Protein AF-A0A8T7JDC9-F1 (afdb_monomer_lite)

Radius of gyration: 11.73 Å; chains: 1; bounding box: 29×22×33 Å

Foldseek 3Di:
DDDDDQPVPFDPLVVQPPCDPVLQVLCVVVVNGALVVLLPDDPVNLVVSCVSSVHHCPCVVSVSNVVSVVVVVVVD

Secondary structure (DSSP, 8-state):
-PPP---TT---GGGSTT--HHHHHHHHHTT--SHHHHHT--HHHHHHHHHHHT-TTHHHHTTHHHHHHHHHHHH-

Sequence (76 aa):
AAAPAAVAGADDLKQLSGVGPALEKKLHAAGVTTFEQIANFTAEDVARIDEVLSFKGRIEREDWIGQAKAIVAERG

Structure (mmCIF, N/CA/C/O backbone):
data_AF-A0A8T7JDC9-F1
#
_entry.id   AF-A0A8T7JDC9-F1
#
loop_
_atom_site.group_PDB
_atom_site.id
_atom_site.type_symbol
_atom_site.label_atom_id
_atom_site.label_alt_id
_atom_site.label_comp_id
_atom_site.label_asym_id
_atom_site.label_entity_id
_atom_site.label_seq_id
_atom_site.pdbx_PDB_ins_code
_atom_site.Cartn_x
_atom_site.Cartn_y
_atom_site.Cartn_z
_atom_site.occupancy
_atom_site.B_iso_or_equiv
_atom_site.auth_seq_id
_atom_site.auth_comp_id
_atom_site.auth_asym_id
_atom_site.auth_atom_id
_atom_site.pdbx_PDB_model_num
ATOM 1 N N . ALA A 1 1 ? 3.206 10.755 -23.913 1.00 36.12 1 ALA A N 1
ATOM 2 C CA . ALA A 1 1 ? 3.588 9.359 -24.213 1.00 36.12 1 ALA A CA 1
ATOM 3 C C . ALA A 1 1 ? 2.558 8.438 -23.571 1.00 36.12 1 ALA A C 1
ATOM 5 O O . ALA A 1 1 ? 2.062 8.777 -22.506 1.00 36.12 1 ALA A O 1
ATOM 6 N N . ALA A 1 2 ? 2.173 7.375 -24.276 1.00 39.06 2 ALA A N 1
ATOM 7 C CA . ALA A 1 2 ? 0.978 6.567 -24.042 1.00 39.06 2 ALA A CA 1
ATOM 8 C C . ALA A 1 2 ? 0.942 5.870 -22.669 1.00 39.06 2 ALA A C 1
ATOM 10 O O . ALA A 1 2 ? 1.899 5.192 -22.297 1.00 39.06 2 ALA A O 1
ATOM 11 N N . ALA A 1 3 ? -0.185 5.993 -21.963 1.00 45.28 3 ALA A N 1
ATOM 12 C CA . ALA A 1 3 ? -0.547 5.091 -20.876 1.00 45.28 3 ALA A CA 1
ATOM 13 C C . ALA A 1 3 ? -0.887 3.725 -21.503 1.00 45.28 3 ALA A C 1
ATOM 15 O O . ALA A 1 3 ? -1.814 3.660 -22.316 1.00 45.28 3 ALA A O 1
ATOM 16 N N . PRO A 1 4 ? -0.136 2.643 -21.223 1.00 46.34 4 PRO A N 1
ATOM 17 C CA . PRO A 1 4 ? -0.569 1.324 -21.642 1.00 46.34 4 PRO A CA 1
ATOM 18 C C . PRO A 1 4 ? -1.825 0.992 -20.839 1.00 46.34 4 PRO A C 1
ATOM 20 O O . PRO A 1 4 ? -1.890 1.280 -19.647 1.00 46.34 4 PRO A O 1
ATOM 23 N N . ALA A 1 5 ? -2.818 0.458 -21.544 1.00 49.47 5 ALA A N 1
ATOM 24 C CA . ALA A 1 5 ? -4.143 0.112 -21.061 1.00 49.47 5 ALA A CA 1
ATOM 25 C C . ALA A 1 5 ? -4.159 -0.282 -19.578 1.00 49.47 5 ALA A C 1
ATOM 27 O O . ALA A 1 5 ? -3.590 -1.307 -19.193 1.00 49.47 5 ALA A O 1
ATOM 28 N N . ALA A 1 6 ? -4.844 0.537 -18.773 1.00 51.66 6 ALA A N 1
ATOM 29 C CA . ALA A 1 6 ? -5.386 0.091 -17.506 1.00 51.66 6 ALA A CA 1
ATOM 30 C C . ALA A 1 6 ? -6.068 -1.252 -17.773 1.00 51.66 6 ALA A C 1
ATOM 32 O O . ALA A 1 6 ? -6.929 -1.357 -18.653 1.00 51.66 6 ALA A O 1
ATOM 33 N N . VAL A 1 7 ? -5.639 -2.293 -17.061 1.00 55.06 7 VAL A N 1
ATOM 34 C CA . VAL A 1 7 ? -6.449 -3.503 -16.919 1.00 55.06 7 VAL A CA 1
ATOM 35 C C . VAL A 1 7 ? -7.829 -2.981 -16.534 1.00 55.06 7 VAL A C 1
ATOM 37 O O . VAL A 1 7 ? -7.902 -2.215 -15.583 1.00 55.06 7 VAL A O 1
ATOM 40 N N . ALA A 1 8 ? -8.873 -3.220 -17.329 1.00 53.28 8 ALA A N 1
ATOM 41 C CA . ALA A 1 8 ? -10.160 -2.558 -17.124 1.00 53.28 8 ALA A CA 1
ATOM 42 C C . ALA A 1 8 ? -10.653 -2.832 -15.685 1.00 53.28 8 ALA A C 1
ATOM 44 O O . ALA A 1 8 ? -11.060 -3.951 -15.389 1.00 53.28 8 ALA A O 1
ATOM 45 N N . GLY A 1 9 ? -10.523 -1.841 -14.790 1.00 64.00 9 GLY A N 1
ATOM 46 C CA . GLY A 1 9 ? -10.776 -1.965 -13.345 1.00 64.00 9 GLY A CA 1
ATOM 47 C C . GLY A 1 9 ? -9.579 -1.725 -12.404 1.00 64.00 9 GLY A C 1
ATOM 48 O O . GLY A 1 9 ? -9.799 -1.607 -11.206 1.00 64.00 9 GLY A O 1
ATOM 49 N N . ALA A 1 10 ? -8.344 -1.625 -12.904 1.00 80.31 10 ALA A N 1
ATOM 50 C CA . ALA A 1 10 ? -7.167 -1.260 -12.114 1.00 80.31 10 ALA A CA 1
ATOM 51 C C . ALA A 1 10 ? -6.926 0.256 -12.140 1.00 80.31 10 ALA A C 1
ATOM 53 O O . ALA A 1 10 ? -7.017 0.897 -13.191 1.00 80.31 10 ALA A O 1
ATOM 54 N N . ASP A 1 11 ? -6.580 0.807 -10.984 1.00 87.69 11 ASP A N 1
ATOM 55 C CA . ASP A 1 11 ? -6.197 2.198 -10.812 1.00 87.69 11 ASP A CA 1
ATOM 56 C C . ASP A 1 11 ? -4.771 2.472 -11.295 1.00 87.69 11 ASP A C 1
ATOM 58 O O . ASP A 1 11 ? -3.895 1.607 -11.291 1.00 87.69 11 ASP A O 1
ATOM 62 N N . ASP A 1 12 ? -4.516 3.727 -11.664 1.00 88.62 12 ASP A N 1
ATOM 63 C CA . ASP A 1 12 ? -3.171 4.197 -11.985 1.00 88.62 12 ASP A CA 1
ATOM 64 C C . ASP A 1 12 ? -2.396 4.449 -10.682 1.00 88.62 12 ASP A C 1
ATOM 66 O O . ASP A 1 12 ? -2.278 5.579 -10.219 1.00 88.62 12 ASP A O 1
ATOM 70 N N . LEU A 1 13 ? -1.872 3.388 -10.057 1.00 89.06 13 LEU A N 1
ATOM 71 C CA . LEU A 1 13 ? -1.155 3.483 -8.773 1.00 89.06 13 LEU A CA 1
ATOM 72 C C . LEU A 1 13 ? 0.046 4.439 -8.835 1.00 89.06 13 LEU A C 1
ATOM 74 O O . LEU A 1 13 ? 0.472 4.959 -7.806 1.00 89.06 13 LEU A O 1
ATOM 78 N N . LYS A 1 14 ? 0.551 4.716 -10.046 1.00 89.81 14 LYS A N 1
ATOM 79 C CA . LYS A 1 14 ? 1.516 5.785 -10.352 1.00 89.81 14 LYS A CA 1
ATOM 80 C C . LYS A 1 14 ? 1.093 7.190 -9.888 1.00 89.81 14 LYS A C 1
ATOM 82 O O . LYS A 1 14 ? 1.949 8.071 -9.835 1.00 89.81 14 LYS A O 1
ATOM 87 N N . GLN A 1 15 ? -0.179 7.424 -9.551 1.00 89.56 15 GLN A N 1
ATOM 88 C CA . GLN A 1 15 ? -0.625 8.681 -8.936 1.00 89.56 15 GLN A CA 1
ATOM 89 C C . GLN A 1 15 ? -0.075 8.880 -7.515 1.00 89.56 15 GLN A C 1
ATOM 91 O O . GLN A 1 15 ? 0.020 10.017 -7.062 1.00 89.56 15 GLN A O 1
ATOM 96 N N . LEU A 1 16 ? 0.300 7.803 -6.817 1.00 90.06 16 LEU A N 1
ATOM 97 C CA . LEU A 1 16 ? 0.933 7.897 -5.505 1.00 90.06 16 LEU A CA 1
ATOM 98 C C . LEU A 1 16 ? 2.385 8.354 -5.653 1.00 90.06 16 LEU A C 1
ATOM 100 O O . LEU A 1 16 ? 3.162 7.795 -6.435 1.00 90.06 16 LEU A O 1
ATOM 104 N N . SER A 1 17 ? 2.781 9.336 -4.848 1.00 88.88 17 SER A N 1
ATOM 105 C CA . SER A 1 17 ? 4.161 9.810 -4.830 1.00 88.88 17 SER A CA 1
ATOM 106 C C . SER A 1 17 ? 5.116 8.669 -4.455 1.00 88.88 17 SER A C 1
ATOM 108 O O . SER A 1 17 ? 4.882 7.921 -3.505 1.00 88.88 17 SER A O 1
ATOM 110 N N . GLY A 1 18 ? 6.163 8.477 -5.256 1.00 86.62 18 GLY A N 1
ATOM 111 C CA . GLY A 1 18 ? 7.112 7.375 -5.084 1.00 86.62 18 GLY A CA 1
ATOM 112 C C . GLY A 1 18 ? 6.701 6.042 -5.730 1.00 86.62 18 GLY A C 1
ATOM 113 O O . GLY A 1 18 ? 7.525 5.123 -5.746 1.00 86.62 18 GLY A O 1
ATOM 114 N N . VAL A 1 19 ? 5.503 5.922 -6.323 1.00 89.50 19 VAL A N 1
ATOM 115 C CA . VAL A 1 19 ? 5.111 4.761 -7.147 1.00 89.50 19 VAL A CA 1
ATOM 116 C C . VAL A 1 19 ? 5.470 5.007 -8.612 1.00 89.50 19 VAL A C 1
ATOM 118 O O . VAL A 1 19 ? 4.807 5.730 -9.344 1.00 89.50 19 VAL A O 1
ATOM 121 N N . GLY A 1 20 ? 6.545 4.369 -9.072 1.00 87.44 20 GLY A N 1
ATOM 122 C CA . GLY A 1 20 ? 6.911 4.357 -10.491 1.00 87.44 20 GLY A CA 1
ATOM 123 C C . GLY A 1 20 ? 6.245 3.220 -11.284 1.00 87.44 20 GLY A C 1
ATOM 124 O O . GLY A 1 20 ? 5.748 2.260 -10.694 1.00 87.44 20 GLY A O 1
ATOM 125 N N . PRO A 1 21 ? 6.346 3.222 -12.628 1.00 86.69 21 PRO A N 1
ATOM 126 C CA .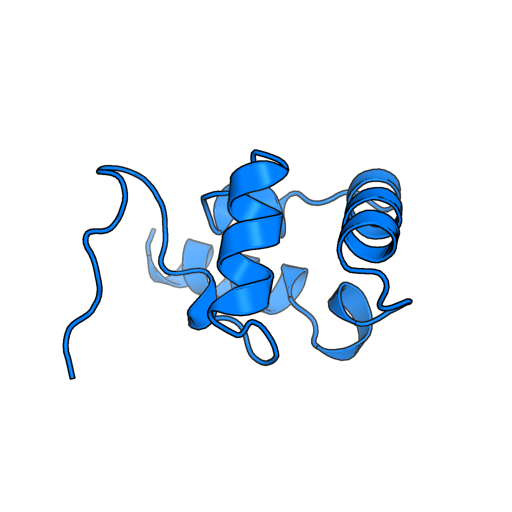 PRO A 1 21 ? 5.797 2.162 -13.486 1.00 86.69 21 PRO A CA 1
ATOM 127 C C . PRO A 1 21 ? 6.374 0.764 -13.196 1.00 86.69 21 PRO A C 1
ATOM 129 O O . PRO A 1 21 ? 5.740 -0.247 -13.485 1.00 86.69 21 PRO A O 1
ATOM 132 N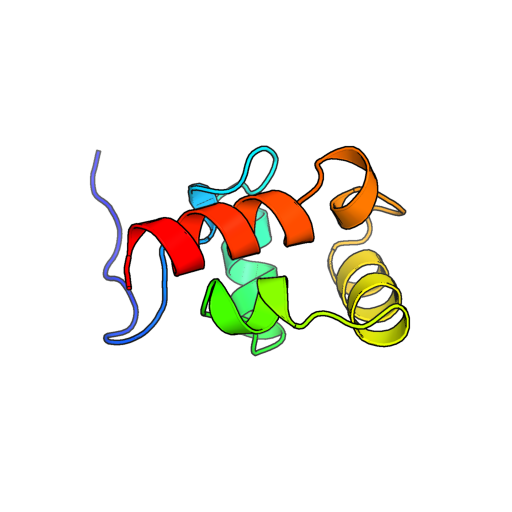 N . ALA A 1 22 ? 7.580 0.679 -12.626 1.00 87.62 22 ALA A N 1
ATOM 133 C CA . ALA A 1 22 ? 8.157 -0.587 -12.176 1.00 87.62 22 ALA A CA 1
ATOM 134 C C . ALA A 1 22 ? 7.530 -1.085 -10.861 1.00 87.62 22 ALA A C 1
ATOM 136 O O . ALA A 1 22 ? 7.337 -2.287 -10.697 1.00 87.62 22 ALA A O 1
ATOM 137 N N . LEU A 1 23 ? 7.213 -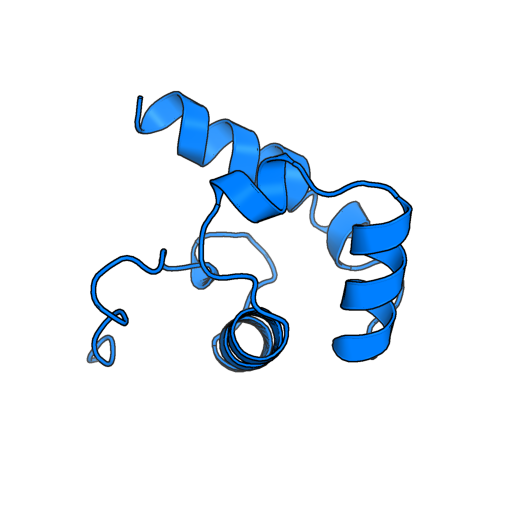0.171 -9.937 1.00 87.25 23 LEU A N 1
ATOM 138 C CA . LEU A 1 23 ? 6.566 -0.494 -8.664 1.00 87.25 23 LEU A CA 1
ATOM 139 C C . LEU A 1 23 ? 5.112 -0.894 -8.890 1.00 87.25 23 LEU A C 1
ATOM 141 O O . LEU A 1 23 ? 4.697 -1.921 -8.371 1.00 87.25 23 LEU A O 1
ATOM 145 N N . GLU A 1 24 ? 4.384 -0.151 -9.726 1.00 88.62 24 GLU A N 1
ATOM 146 C CA . GLU A 1 24 ? 3.014 -0.495 -10.115 1.00 88.62 24 GLU A CA 1
ATOM 147 C C . GLU A 1 24 ? 2.929 -1.929 -10.652 1.00 88.62 24 GLU A C 1
ATOM 149 O O . GLU A 1 24 ? 2.109 -2.713 -10.191 1.00 88.62 24 GLU A O 1
ATOM 154 N N . LYS A 1 25 ? 3.841 -2.329 -11.548 1.00 87.94 25 LYS A N 1
ATOM 155 C CA . LYS A 1 25 ? 3.881 -3.712 -12.050 1.00 87.94 25 LYS A CA 1
ATOM 156 C C . LYS A 1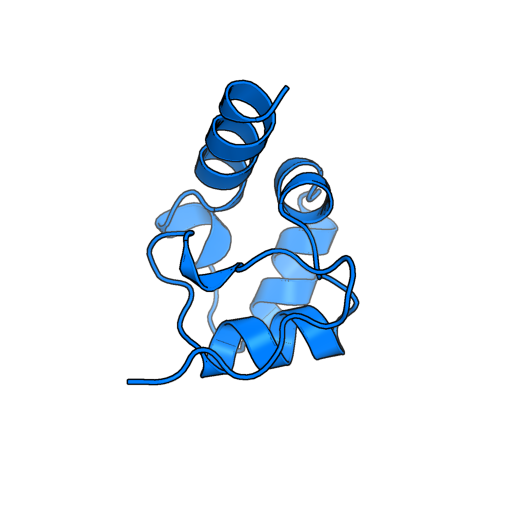 25 ? 4.061 -4.748 -10.940 1.00 87.94 25 LYS A C 1
ATOM 158 O O . LYS A 1 25 ? 3.439 -5.804 -11.000 1.00 87.94 25 LYS A O 1
ATOM 16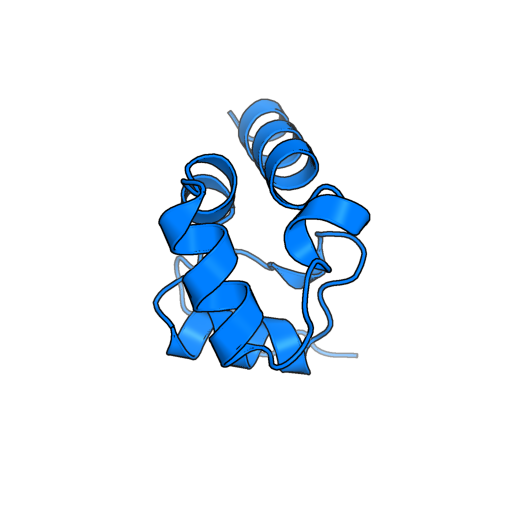3 N N . LYS A 1 26 ? 4.907 -4.469 -9.943 1.00 88.88 26 LYS A N 1
ATOM 164 C CA . LYS A 1 26 ? 5.106 -5.368 -8.796 1.00 88.88 26 LYS A CA 1
ATOM 165 C C . LYS A 1 26 ? 3.875 -5.412 -7.890 1.00 88.88 26 LYS A C 1
ATOM 167 O O . LYS A 1 26 ? 3.508 -6.492 -7.448 1.00 88.88 26 LYS A O 1
ATOM 172 N N . LEU A 1 27 ? 3.232 -4.269 -7.651 1.00 88.44 27 LEU A N 1
ATOM 173 C CA . LEU A 1 27 ? 1.981 -4.177 -6.895 1.00 88.44 27 LEU A CA 1
ATOM 174 C C . LEU A 1 27 ? 0.876 -4.983 -7.584 1.00 88.44 27 LEU A C 1
ATOM 176 O O . LEU A 1 27 ? 0.265 -5.839 -6.952 1.00 88.44 27 LEU A O 1
ATOM 180 N N . HIS A 1 28 ? 0.719 -4.816 -8.898 1.00 89.00 28 HIS A N 1
ATOM 181 C CA . HIS A 1 28 ? -0.245 -5.576 -9.693 1.00 89.00 28 HIS A CA 1
ATOM 182 C C . HIS A 1 28 ? 0.054 -7.078 -9.646 1.00 89.00 28 HIS A C 1
ATOM 184 O O . HIS A 1 28 ? -0.858 -7.883 -9.480 1.00 89.00 28 HIS A O 1
ATOM 190 N N . ALA A 1 29 ? 1.331 -7.468 -9.728 1.00 87.62 29 ALA A N 1
ATOM 191 C CA . ALA A 1 29 ? 1.745 -8.863 -9.574 1.00 87.62 29 ALA A CA 1
ATOM 192 C C . ALA A 1 29 ? 1.479 -9.415 -8.159 1.00 87.62 29 ALA A C 1
ATOM 194 O O . ALA A 1 29 ? 1.225 -10.607 -8.012 1.00 87.62 29 ALA A O 1
ATOM 195 N N . ALA A 1 30 ? 1.496 -8.557 -7.135 1.00 86.94 30 ALA A N 1
ATOM 196 C CA . ALA A 1 30 ? 1.112 -8.886 -5.764 1.00 86.94 30 ALA A CA 1
ATOM 197 C C . ALA A 1 30 ? -0.415 -8.863 -5.530 1.00 86.94 30 ALA A C 1
ATOM 199 O O . ALA A 1 30 ? -0.860 -9.104 -4.410 1.00 86.94 30 ALA A O 1
ATOM 200 N N . GLY A 1 31 ? -1.221 -8.581 -6.562 1.00 86.75 31 GLY A N 1
ATOM 201 C CA . GLY A 1 31 ? -2.683 -8.507 -6.479 1.00 86.75 31 GLY A CA 1
ATOM 202 C C . GLY A 1 31 ? -3.229 -7.154 -6.012 1.00 86.75 31 GLY A C 1
ATOM 203 O O . GLY A 1 31 ? -4.428 -7.034 -5.773 1.00 86.75 31 GLY A O 1
ATOM 204 N N . VAL A 1 32 ? -2.375 -6.137 -5.885 1.00 90.00 32 VAL A N 1
ATOM 205 C CA . VAL A 1 32 ? -2.752 -4.767 -5.525 1.00 90.00 32 VAL A CA 1
ATOM 206 C C . VAL A 1 32 ? -2.918 -3.972 -6.806 1.00 90.00 32 VAL A C 1
ATOM 208 O O . VAL A 1 32 ? -1.943 -3.698 -7.498 1.00 90.00 32 VAL A O 1
ATOM 211 N N . THR A 1 33 ? -4.155 -3.617 -7.127 1.00 90.56 33 THR A N 1
ATOM 212 C CA . THR A 1 33 ? -4.500 -2.948 -8.389 1.00 90.56 33 THR A CA 1
ATOM 213 C C . THR A 1 33 ? -5.335 -1.693 -8.196 1.00 90.56 33 THR A C 1
ATOM 215 O O . THR A 1 33 ? -5.460 -0.931 -9.145 1.00 90.56 33 THR A O 1
ATOM 218 N N . THR A 1 34 ? -5.873 -1.443 -6.997 1.00 91.19 34 THR A N 1
ATOM 219 C CA . THR A 1 34 ? -6.694 -0.258 -6.711 1.00 91.19 34 THR A CA 1
ATOM 220 C C . THR A 1 34 ? -6.186 0.557 -5.525 1.00 91.19 34 THR A C 1
ATOM 222 O O . THR A 1 34 ? -5.506 0.036 -4.633 1.00 91.19 34 THR A O 1
ATOM 225 N N . PHE A 1 35 ? -6.540 1.846 -5.481 1.00 91.81 35 PHE A N 1
ATOM 226 C CA . PHE A 1 35 ? -6.227 2.707 -4.335 1.00 91.81 35 PHE A CA 1
ATOM 227 C C . PHE A 1 35 ? -6.959 2.255 -3.070 1.00 91.81 35 PHE A C 1
ATOM 229 O O . PHE A 1 35 ? -6.398 2.353 -1.985 1.00 91.81 35 PHE A O 1
ATOM 236 N N . GLU A 1 36 ? -8.167 1.700 -3.187 1.00 90.62 36 GLU A N 1
ATOM 237 C CA . GLU A 1 36 ? -8.917 1.170 -2.040 1.00 90.62 36 GLU A CA 1
ATOM 238 C C . GLU A 1 36 ? -8.176 0.038 -1.324 1.00 90.62 36 GLU A C 1
ATOM 240 O O . GLU A 1 36 ? -8.207 -0.045 -0.096 1.00 90.62 36 GLU A O 1
ATOM 245 N N . GLN A 1 37 ? -7.470 -0.818 -2.071 1.00 91.50 37 GLN A N 1
ATOM 246 C CA . GLN A 1 37 ? -6.637 -1.858 -1.469 1.00 91.50 37 GLN A CA 1
ATOM 247 C C . GLN A 1 37 ? -5.494 -1.237 -0.664 1.00 91.50 37 GLN A C 1
ATOM 249 O O . GLN A 1 37 ? -5.281 -1.625 0.480 1.00 91.50 37 GLN A O 1
ATOM 254 N N . ILE A 1 38 ? -4.801 -0.244 -1.230 1.00 91.44 38 ILE A N 1
ATOM 255 C CA . ILE A 1 38 ? -3.678 0.444 -0.571 1.00 91.44 38 ILE A CA 1
ATOM 256 C C . ILE A 1 38 ? -4.154 1.228 0.656 1.00 91.44 38 ILE A C 1
ATOM 258 O O . ILE A 1 38 ? -3.520 1.188 1.708 1.00 91.44 38 ILE A O 1
ATOM 262 N N . ALA A 1 39 ? -5.299 1.900 0.554 1.00 92.25 39 ALA A N 1
ATOM 263 C CA . ALA A 1 39 ? -5.938 2.612 1.656 1.00 92.25 39 ALA A CA 1
ATOM 264 C C . ALA A 1 39 ? -6.286 1.684 2.835 1.00 92.25 39 ALA A C 1
ATOM 266 O O . ALA A 1 39 ? -6.287 2.126 3.986 1.00 92.25 39 ALA A O 1
ATOM 267 N N . ASN A 1 40 ? -6.548 0.405 2.554 1.00 93.00 40 ASN A N 1
ATOM 268 C CA . ASN A 1 40 ? -6.850 -0.628 3.542 1.00 93.00 40 ASN A CA 1
ATOM 269 C C . ASN A 1 40 ? -5.640 -1.495 3.926 1.00 93.00 40 ASN A C 1
ATOM 271 O O . ASN A 1 40 ? -5.820 -2.503 4.610 1.00 93.00 40 ASN A O 1
ATOM 275 N N . PHE A 1 41 ? -4.417 -1.131 3.524 1.00 92.12 41 PHE A N 1
ATOM 276 C CA . PHE A 1 41 ? -3.228 -1.877 3.931 1.00 92.12 41 PHE A CA 1
ATOM 277 C C . PHE A 1 41 ? -3.092 -1.931 5.450 1.00 92.12 41 PHE A C 1
ATOM 279 O O . PHE A 1 41 ? -3.104 -0.914 6.147 1.00 92.12 41 PHE A O 1
ATOM 286 N N . THR A 1 42 ? -2.905 -3.147 5.952 1.00 90.12 42 THR A N 1
ATOM 287 C CA . THR A 1 42 ? -2.516 -3.397 7.336 1.00 90.12 42 THR A CA 1
ATOM 288 C C . THR A 1 42 ? -0.997 -3.349 7.481 1.00 90.12 42 THR A C 1
ATOM 290 O O . THR A 1 42 ? -0.266 -3.401 6.493 1.00 90.12 42 THR A O 1
ATOM 293 N N . ALA A 1 43 ? -0.492 -3.310 8.715 1.00 88.50 43 ALA A N 1
ATOM 294 C CA . ALA A 1 43 ? 0.950 -3.383 8.967 1.00 88.50 43 ALA A CA 1
ATOM 295 C C . ALA A 1 43 ? 1.601 -4.642 8.352 1.00 88.50 43 ALA A C 1
ATOM 297 O O . ALA A 1 43 ? 2.746 -4.590 7.903 1.00 88.50 43 ALA A O 1
ATOM 298 N N . GLU A 1 44 ? 0.868 -5.758 8.280 1.00 89.94 44 GLU A N 1
ATOM 299 C CA . GLU A 1 44 ? 1.335 -6.989 7.636 1.00 89.94 44 GLU A CA 1
ATOM 300 C C . GLU A 1 44 ? 1.381 -6.864 6.110 1.00 89.94 44 GLU A C 1
ATOM 302 O O . GLU A 1 44 ? 2.341 -7.319 5.487 1.00 89.94 44 GLU A O 1
ATOM 307 N N . ASP A 1 45 ? 0.377 -6.229 5.497 1.00 90.44 45 ASP A N 1
ATOM 308 C CA . ASP A 1 45 ? 0.383 -5.961 4.055 1.00 90.44 45 ASP A CA 1
ATOM 309 C C . ASP A 1 45 ? 1.513 -5.011 3.685 1.00 90.44 45 ASP A C 1
ATOM 311 O O . ASP A 1 45 ? 2.234 -5.278 2.727 1.00 90.44 45 ASP A O 1
ATOM 315 N N . VAL A 1 46 ? 1.719 -3.956 4.479 1.00 88.81 46 VAL A N 1
ATOM 316 C CA . VAL A 1 46 ? 2.858 -3.050 4.320 1.00 88.81 46 VAL A CA 1
ATOM 317 C C . VAL A 1 46 ? 4.142 -3.863 4.341 1.00 88.81 46 VAL A C 1
ATOM 319 O O . VAL A 1 46 ? 4.837 -3.867 3.336 1.00 88.81 46 VAL A O 1
ATOM 322 N N . ALA A 1 47 ? 4.419 -4.628 5.401 1.00 89.12 47 ALA A N 1
ATOM 323 C CA . ALA A 1 47 ? 5.647 -5.418 5.507 1.00 89.12 47 ALA A CA 1
ATOM 324 C C . ALA A 1 47 ? 5.840 -6.402 4.337 1.00 89.12 47 ALA A C 1
ATOM 326 O O . ALA A 1 47 ? 6.944 -6.523 3.804 1.00 89.12 47 ALA A O 1
ATOM 327 N N . ARG A 1 48 ? 4.766 -7.070 3.894 1.00 88.81 48 ARG A N 1
ATOM 328 C CA . ARG A 1 48 ? 4.798 -8.000 2.756 1.00 88.81 48 ARG A CA 1
ATOM 329 C C . ARG A 1 48 ? 5.129 -7.284 1.450 1.00 88.81 48 ARG A C 1
ATOM 331 O O . ARG A 1 48 ? 5.987 -7.735 0.697 1.00 88.81 48 ARG A O 1
ATOM 338 N N . ILE A 1 49 ? 4.446 -6.179 1.158 1.00 88.62 49 ILE A N 1
ATOM 339 C CA . ILE A 1 49 ? 4.667 -5.411 -0.070 1.00 88.62 49 ILE A CA 1
ATOM 340 C C . ILE A 1 49 ? 6.058 -4.778 -0.046 1.00 88.62 49 ILE A C 1
ATOM 342 O O . ILE A 1 49 ? 6.760 -4.797 -1.047 1.00 88.62 49 ILE A O 1
ATOM 346 N N . ASP A 1 50 ? 6.493 -4.279 1.097 1.00 88.19 50 ASP A N 1
ATOM 347 C CA . ASP A 1 50 ? 7.806 -3.684 1.325 1.00 88.19 50 ASP A CA 1
ATOM 348 C C . ASP A 1 50 ? 8.947 -4.701 1.067 1.00 88.19 50 ASP A C 1
ATOM 350 O O . ASP A 1 50 ? 9.945 -4.374 0.412 1.00 88.19 50 ASP A O 1
ATOM 354 N N . GLU A 1 51 ? 8.741 -5.972 1.445 1.00 88.25 51 GLU A N 1
ATOM 355 C CA . GLU A 1 51 ? 9.609 -7.107 1.092 1.00 88.25 51 GLU A CA 1
ATOM 356 C C . GLU A 1 51 ? 9.575 -7.432 -0.414 1.00 88.25 51 GLU A C 1
ATOM 358 O O . GLU A 1 51 ? 10.627 -7.508 -1.050 1.00 88.25 51 GLU A O 1
ATOM 363 N N . VAL A 1 52 ? 8.387 -7.535 -1.026 1.00 86.44 52 VAL A N 1
ATOM 364 C CA . VAL A 1 52 ? 8.215 -7.792 -2.477 1.00 86.44 52 VAL A CA 1
ATOM 365 C C . VAL A 1 52 ? 8.854 -6.693 -3.332 1.00 86.44 52 VAL A C 1
ATOM 367 O O . VAL A 1 52 ? 9.467 -6.934 -4.381 1.00 86.44 52 VAL A O 1
ATOM 370 N N . LEU A 1 53 ? 8.715 -5.445 -2.895 1.00 81.50 53 LEU A N 1
ATOM 371 C CA . LEU A 1 53 ? 9.310 -4.296 -3.555 1.00 81.50 53 LEU A CA 1
ATOM 372 C C . LEU A 1 53 ? 10.823 -4.244 -3.335 1.00 81.50 53 LEU A C 1
ATOM 374 O O . LEU A 1 53 ? 11.508 -3.621 -4.153 1.00 81.50 53 LEU A O 1
ATOM 378 N N . SER A 1 54 ? 11.338 -4.973 -2.340 1.00 82.50 54 SER A N 1
ATOM 379 C CA . SER A 1 54 ? 12.736 -4.996 -1.914 1.00 82.50 54 SER A CA 1
ATOM 380 C C . SER A 1 54 ? 13.228 -3.614 -1.469 1.00 82.50 54 SER A C 1
ATOM 382 O O . SER A 1 54 ? 14.407 -3.285 -1.614 1.00 82.50 54 SER A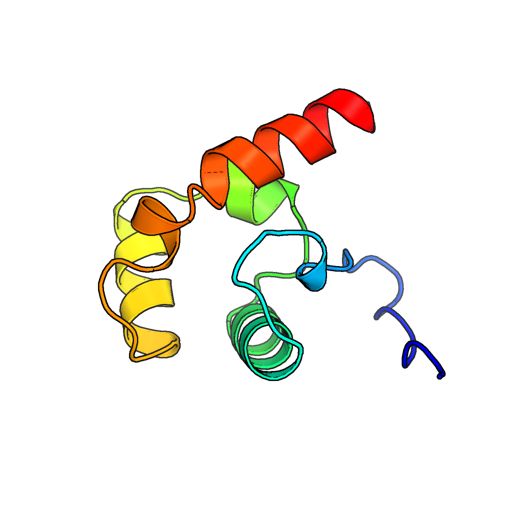 O 1
ATOM 384 N N . PHE A 1 55 ? 12.316 -2.786 -0.955 1.00 74.88 55 PHE A N 1
ATOM 385 C CA . PHE A 1 55 ? 12.578 -1.417 -0.523 1.00 74.88 55 PHE A CA 1
ATOM 386 C C . PHE A 1 55 ? 11.916 -1.184 0.816 1.00 74.88 55 PHE A C 1
ATOM 388 O O . PHE A 1 55 ? 10.727 -0.893 0.851 1.00 74.88 55 PHE A O 1
ATOM 395 N N . LYS A 1 56 ? 12.707 -1.286 1.887 1.00 76.00 56 LYS A N 1
ATOM 396 C CA . LYS A 1 56 ? 12.156 -1.272 3.232 1.00 76.00 56 LYS A CA 1
ATOM 397 C C . LYS A 1 56 ? 11.707 0.129 3.679 1.00 76.00 56 LYS A C 1
ATOM 399 O O . LYS A 1 56 ? 12.502 1.067 3.601 1.00 76.00 56 LYS A O 1
ATOM 404 N N . GLY A 1 57 ? 10.477 0.270 4.158 1.00 81.19 57 GLY A N 1
ATOM 405 C CA . GLY A 1 57 ? 9.861 1.484 4.694 1.00 81.19 57 GLY A CA 1
ATOM 406 C C . GLY A 1 57 ? 9.393 2.508 3.656 1.00 81.19 57 GLY A C 1
ATOM 407 O O . GLY A 1 57 ? 9.093 3.642 4.031 1.00 81.19 57 GLY A O 1
ATOM 408 N N . ARG A 1 58 ? 9.344 2.185 2.353 1.00 85.06 58 ARG A N 1
ATOM 409 C CA . ARG A 1 58 ? 8.975 3.195 1.333 1.00 85.06 58 ARG A CA 1
ATOM 410 C C . ARG A 1 58 ? 7.495 3.567 1.406 1.00 85.06 58 ARG A C 1
ATOM 412 O O . ARG A 1 58 ? 7.170 4.738 1.255 1.00 85.06 58 ARG A O 1
ATOM 419 N N . ILE A 1 59 ? 6.631 2.588 1.656 1.00 87.69 59 ILE A N 1
ATOM 420 C CA . ILE A 1 59 ? 5.173 2.773 1.721 1.00 87.69 59 ILE A CA 1
ATOM 421 C C . ILE A 1 59 ? 4.806 3.773 2.827 1.00 87.69 59 ILE A C 1
ATOM 423 O O . ILE A 1 59 ? 3.976 4.652 2.614 1.00 87.69 59 ILE A O 1
ATOM 427 N N . GLU A 1 60 ? 5.465 3.665 3.983 1.00 87.81 60 GLU A N 1
ATOM 428 C CA . GLU A 1 60 ? 5.275 4.565 5.126 1.00 87.81 60 GLU A CA 1
ATOM 429 C C . GLU A 1 60 ? 5.958 5.917 4.908 1.00 87.81 60 GLU A C 1
ATOM 431 O O . GLU A 1 60 ? 5.362 6.959 5.163 1.00 87.81 60 GLU A O 1
ATOM 436 N N . ARG A 1 61 ? 7.197 5.927 4.394 1.00 88.88 61 ARG A N 1
ATOM 437 C CA . ARG A 1 61 ? 7.957 7.166 4.162 1.00 88.88 61 ARG A CA 1
ATOM 438 C C . ARG A 1 61 ? 7.272 8.094 3.163 1.00 88.88 61 ARG A C 1
ATOM 440 O O . ARG A 1 61 ? 7.332 9.309 3.319 1.00 88.88 61 ARG A O 1
ATOM 447 N N . GLU A 1 62 ? 6.677 7.514 2.130 1.00 90.56 62 GLU A N 1
ATOM 448 C CA . GLU A 1 62 ? 5.956 8.245 1.094 1.00 90.56 62 GLU A CA 1
ATOM 449 C C . GLU A 1 62 ? 4.458 8.359 1.415 1.00 90.56 62 GLU A C 1
ATOM 451 O O . GLU A 1 62 ? 3.715 8.877 0.598 1.00 90.56 62 GLU A O 1
ATOM 456 N N . ASP A 1 63 ? 3.990 7.884 2.572 1.00 91.50 63 ASP A N 1
ATOM 457 C CA . ASP A 1 63 ? 2.587 7.959 2.999 1.00 91.50 63 ASP A CA 1
ATOM 458 C C . ASP A 1 63 ? 1.585 7.433 1.948 1.00 91.50 63 ASP A C 1
ATOM 460 O O . ASP A 1 63 ? 0.555 8.041 1.654 1.00 91.50 63 ASP A O 1
ATOM 464 N N . TRP A 1 64 ? 1.881 6.285 1.330 1.00 92.69 64 TRP A N 1
ATOM 465 C CA . TRP A 1 64 ? 1.033 5.730 0.263 1.00 92.69 64 TRP A CA 1
ATOM 466 C C . TRP A 1 64 ? -0.391 5.448 0.732 1.00 92.69 64 TRP A C 1
ATOM 468 O O . TRP A 1 64 ? -1.334 5.646 -0.027 1.00 92.69 64 TRP A O 1
ATOM 478 N N . ILE A 1 65 ? -0.552 5.001 1.979 1.00 92.81 65 ILE A N 1
ATOM 479 C CA . ILE A 1 65 ? -1.862 4.704 2.568 1.00 92.81 65 ILE A CA 1
ATOM 480 C C . ILE A 1 65 ? -2.682 5.991 2.705 1.00 92.81 65 ILE A C 1
ATOM 482 O O . ILE A 1 65 ? -3.857 6.004 2.342 1.00 92.81 65 ILE A O 1
ATOM 486 N N . GLY A 1 66 ? -2.081 7.074 3.209 1.00 93.94 66 GLY A N 1
ATOM 487 C CA . GLY A 1 66 ? -2.764 8.358 3.364 1.00 93.94 66 GLY A CA 1
ATOM 488 C C . GLY A 1 66 ? -3.101 8.996 2.019 1.00 93.94 66 GLY A C 1
ATOM 489 O O . GLY A 1 66 ? -4.242 9.409 1.813 1.00 93.94 66 GLY A O 1
ATOM 490 N N . GLN A 1 67 ? -2.172 8.970 1.061 1.00 94.25 67 GLN A N 1
ATOM 491 C CA . GLN A 1 67 ? -2.429 9.416 -0.311 1.00 94.25 67 GLN A CA 1
ATOM 492 C C . GLN A 1 67 ? -3.541 8.602 -0.990 1.00 94.25 67 GLN A C 1
ATOM 494 O O . GLN A 1 67 ? -4.444 9.176 -1.594 1.00 94.25 67 GLN A O 1
ATOM 499 N N . ALA A 1 68 ? -3.522 7.272 -0.864 1.00 93.44 68 ALA A N 1
ATOM 500 C CA . ALA A 1 68 ? -4.556 6.414 -1.432 1.00 93.44 68 ALA A CA 1
ATOM 501 C C . ALA A 1 68 ? -5.929 6.700 -0.811 1.00 93.44 68 ALA A C 1
ATOM 503 O O . ALA A 1 68 ? -6.911 6.821 -1.538 1.00 93.44 68 ALA A O 1
ATOM 504 N N . LYS A 1 69 ? -6.000 6.889 0.515 1.00 93.62 69 LYS A N 1
ATOM 505 C CA . LYS A 1 69 ? -7.230 7.313 1.204 1.00 93.62 69 LYS A CA 1
ATOM 506 C C . LYS A 1 69 ? -7.737 8.657 0.696 1.00 93.62 69 LYS A C 1
ATOM 508 O O . LYS A 1 69 ? -8.935 8.785 0.478 1.00 93.62 69 LYS A O 1
ATOM 513 N N . ALA A 1 70 ? -6.850 9.631 0.497 1.00 93.75 70 ALA A N 1
ATOM 514 C CA . ALA A 1 70 ? -7.219 10.934 -0.044 1.00 93.75 70 ALA A CA 1
ATOM 515 C C . ALA A 1 70 ? -7.798 10.805 -1.461 1.00 93.75 70 ALA A C 1
ATOM 517 O O . ALA A 1 70 ? -8.873 11.328 -1.724 1.00 93.75 70 ALA A O 1
ATOM 518 N N . ILE A 1 71 ? -7.153 10.030 -2.340 1.00 91.12 71 ILE A N 1
ATOM 519 C CA . ILE A 1 71 ? -7.635 9.793 -3.709 1.00 91.12 71 ILE A CA 1
ATOM 520 C C . ILE A 1 71 ? -8.992 9.080 -3.708 1.00 91.12 71 ILE A C 1
ATOM 522 O O . ILE A 1 71 ? -9.882 9.463 -4.460 1.00 91.12 71 ILE A O 1
ATOM 526 N N . VAL A 1 72 ? -9.170 8.051 -2.873 1.00 91.12 72 VAL A N 1
ATOM 527 C CA . VAL A 1 72 ? -10.456 7.345 -2.740 1.00 91.12 72 VAL A CA 1
ATOM 528 C C . VAL A 1 72 ? -11.538 8.293 -2.222 1.00 91.12 72 VAL A C 1
ATOM 530 O O . VAL A 1 72 ? -12.640 8.298 -2.759 1.00 91.12 72 VAL A O 1
ATOM 533 N N . ALA A 1 73 ? -11.218 9.127 -1.231 1.00 90.69 73 ALA A N 1
ATOM 534 C CA . ALA A 1 73 ? -12.145 10.107 -0.675 1.00 90.69 73 ALA A CA 1
ATOM 535 C C . ALA A 1 73 ? -12.509 11.228 -1.663 1.00 90.69 73 ALA A C 1
ATOM 537 O O . ALA A 1 73 ? -13.630 11.711 -1.615 1.00 90.69 73 ALA A O 1
ATOM 538 N N . GLU A 1 74 ? -11.601 11.636 -2.555 1.00 87.06 74 GLU A N 1
ATOM 539 C CA . GLU A 1 74 ? -11.895 12.618 -3.612 1.00 87.06 74 GLU A CA 1
ATOM 540 C C . GLU A 1 74 ? -12.659 12.024 -4.805 1.00 87.06 74 GLU A C 1
ATOM 542 O O . GLU A 1 74 ? -13.237 12.764 -5.601 1.00 87.06 74 GLU A O 1
ATOM 547 N N . ARG A 1 75 ? -12.637 10.697 -4.969 1.00 74.81 75 ARG A N 1
ATOM 548 C CA . ARG A 1 75 ? -13.322 9.991 -6.062 1.00 74.81 75 ARG A CA 1
ATOM 549 C C . ARG A 1 75 ? -14.737 9.529 -5.715 1.00 74.81 75 ARG A C 1
ATOM 551 O O . ARG A 1 75 ? -15.479 9.202 -6.643 1.00 74.81 75 ARG A O 1
ATOM 558 N N . GLY A 1 76 ? -15.071 9.449 -4.427 1.00 58.16 76 GLY A N 1
ATOM 559 C CA . GLY A 1 76 ? -16.408 9.123 -3.915 1.00 58.16 76 GLY A CA 1
ATOM 560 C C . GLY A 1 76 ? -17.278 10.357 -3.741 1.00 58.16 76 GLY A C 1
ATOM 561 O O . GLY A 1 76 ? -18.504 10.219 -3.944 1.00 58.16 76 GLY A O 1
#

pLDDT: mean 83.43, std 13.92, range [36.12, 94.25]